Protein AF-A0A0F2N786-F1 (afdb_monomer_lite)

Sequence (123 aa):
MPITPGLSLKTWDSTEPLLRTQLNDNMDKIDAGIAGTNNKSTRETKNLLVGTDTRSVEVTRTSGQITSLTIKDPSDASTVASIAVTRTSGQISSIAKTVGARVITTTVVRTSGQVTGITKAVS

Secondary structure (DSSP, 8-state):
-PPPP--------TT-THHHHHHHHHHHHHHHHHTT---HHHHHHHHHHHT----EEEEEEETTEEEEEEEE-TTT--EEEEEEEEEETTEEEEEEEEETTEEEEEEEEEETTEEEEEEEEE-

Radius of gyration: 29.26 Å; chains: 1; bounding box: 54×65×77 Å

pLDDT: mean 83.58, std 15.23, range [45.38, 98.56]

Structure (mmCIF, N/CA/C/O backbone):
data_AF-A0A0F2N786-F1
#
_entry.id   AF-A0A0F2N786-F1
#
loop_
_atom_site.group_PDB
_atom_site.id
_atom_site.type_symbol
_atom_site.label_atom_id
_atom_site.label_alt_id
_atom_site.label_comp_id
_atom_site.label_asym_id
_atom_site.label_entity_id
_atom_site.label_seq_id
_atom_site.pdbx_PDB_ins_code
_atom_site.Cartn_x
_atom_site.Cartn_y
_atom_site.Cartn_z
_atom_site.occupancy
_atom_site.B_iso_or_equiv
_atom_site.auth_seq_id
_atom_site.auth_comp_id
_atom_site.auth_asym_id
_atom_site.auth_atom_id
_atom_site.pdbx_PDB_model_num
ATOM 1 N N . MET A 1 1 ? 39.211 -48.236 -50.603 1.00 45.38 1 MET A N 1
ATOM 2 C CA . MET A 1 1 ? 38.543 -46.935 -50.827 1.00 45.38 1 MET A CA 1
ATOM 3 C C . MET A 1 1 ? 39.039 -45.963 -49.771 1.00 45.38 1 MET A C 1
ATOM 5 O O . MET A 1 1 ? 38.887 -46.297 -48.602 1.00 45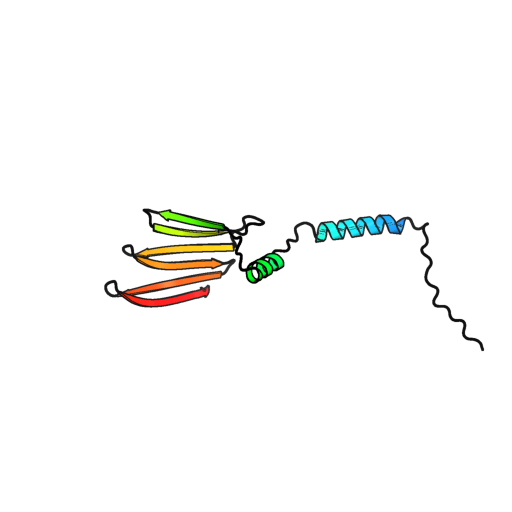.38 1 MET A O 1
ATOM 9 N N . PRO A 1 2 ? 39.651 -44.822 -50.122 1.00 46.47 2 PRO A N 1
ATOM 10 C CA . PRO A 1 2 ? 39.903 -43.773 -49.146 1.00 46.47 2 PRO A CA 1
ATOM 11 C C . PRO A 1 2 ? 38.629 -42.931 -48.970 1.00 46.47 2 PRO A C 1
ATOM 13 O O . PRO A 1 2 ? 38.001 -42.540 -49.951 1.00 46.47 2 PRO A O 1
ATOM 16 N N . ILE A 1 3 ? 38.236 -42.683 -47.722 1.00 52.09 3 ILE A N 1
ATOM 17 C CA . ILE A 1 3 ? 37.203 -41.702 -47.375 1.00 52.09 3 ILE A CA 1
ATOM 18 C C . ILE A 1 3 ? 37.807 -40.301 -47.497 1.00 52.09 3 ILE A C 1
ATOM 20 O O . ILE A 1 3 ? 38.832 -40.008 -46.887 1.00 52.09 3 ILE A O 1
ATOM 24 N N . THR A 1 4 ? 37.202 -39.436 -48.305 1.00 51.59 4 THR A N 1
ATOM 25 C CA . THR A 1 4 ? 37.571 -38.019 -48.366 1.00 51.59 4 THR A CA 1
ATOM 26 C C . THR A 1 4 ? 36.941 -37.305 -47.165 1.00 51.59 4 THR A C 1
ATOM 28 O O . THR A 1 4 ? 35.713 -37.295 -47.063 1.00 51.59 4 THR A O 1
ATOM 31 N N . PRO A 1 5 ? 37.715 -36.711 -46.237 1.00 57.59 5 PRO A N 1
ATOM 32 C CA . PRO A 1 5 ? 37.146 -35.882 -45.186 1.00 57.59 5 PRO A CA 1
ATOM 33 C C . PRO A 1 5 ? 36.813 -34.514 -45.787 1.00 57.59 5 PRO A C 1
ATOM 35 O O . PRO A 1 5 ? 37.686 -33.832 -46.317 1.00 57.59 5 PRO A O 1
ATOM 38 N N . GLY A 1 6 ? 35.544 -34.119 -45.736 1.00 45.81 6 GLY A N 1
ATOM 39 C CA . GLY A 1 6 ? 35.080 -32.888 -46.369 1.00 45.81 6 GLY A CA 1
ATOM 40 C C . GLY A 1 6 ? 33.989 -32.188 -45.576 1.00 45.81 6 GLY A C 1
ATOM 41 O O . GLY A 1 6 ? 32.923 -31.920 -46.114 1.00 45.81 6 GLY A O 1
ATOM 42 N N . LEU A 1 7 ? 34.237 -31.870 -44.303 1.00 53.44 7 LEU A N 1
ATOM 43 C CA . LEU A 1 7 ? 33.556 -30.724 -43.699 1.00 53.44 7 LEU A CA 1
ATOM 44 C C . LEU A 1 7 ? 34.188 -29.471 -44.310 1.00 53.44 7 LEU A C 1
ATOM 46 O O . LEU A 1 7 ? 35.190 -28.956 -43.817 1.00 53.44 7 LEU A O 1
ATOM 50 N N . SER A 1 8 ? 33.636 -29.016 -45.432 1.00 62.12 8 SER A N 1
ATOM 51 C CA . SER A 1 8 ? 33.979 -27.709 -45.979 1.00 62.12 8 SER A CA 1
ATOM 52 C C . SER A 1 8 ? 33.425 -26.644 -45.037 1.00 62.12 8 SER A C 1
ATOM 54 O O . SER A 1 8 ? 32.220 -26.396 -45.001 1.00 62.12 8 SER A O 1
ATOM 56 N N . LEU A 1 9 ? 34.302 -26.010 -44.258 1.00 57.34 9 LEU A N 1
ATOM 57 C CA . LEU A 1 9 ? 33.981 -24.740 -43.617 1.00 57.34 9 LEU A CA 1
ATOM 58 C C . LEU A 1 9 ? 33.691 -23.739 -44.738 1.00 57.34 9 LEU A C 1
ATOM 60 O O . LEU A 1 9 ? 34.569 -23.451 -45.550 1.00 57.34 9 LEU A O 1
ATOM 64 N N . LYS A 1 10 ? 32.447 -23.252 -44.807 1.00 62.00 10 LYS A N 1
ATOM 65 C CA . LYS A 1 10 ? 32.057 -22.192 -45.739 1.00 62.00 10 LYS A CA 1
ATOM 66 C C . LYS A 1 10 ? 32.956 -20.988 -45.452 1.00 62.00 10 LYS A C 1
ATOM 68 O O . LYS A 1 10 ? 32.844 -20.371 -44.395 1.00 62.00 10 LYS A O 1
ATOM 73 N N . THR A 1 11 ? 33.887 -20.697 -46.355 1.00 62.16 11 THR A N 1
ATOM 74 C CA . THR A 1 11 ? 34.729 -19.506 -46.257 1.00 62.16 11 THR A CA 1
ATOM 75 C C . THR A 1 11 ? 33.830 -18.287 -46.386 1.00 62.16 11 THR A C 1
ATOM 77 O O . THR A 1 11 ? 32.981 -18.244 -47.276 1.00 62.16 11 THR A O 1
ATOM 80 N N . TRP A 1 12 ? 33.983 -17.330 -45.472 1.00 57.03 12 TRP A N 1
ATOM 81 C CA . TRP A 1 12 ? 33.246 -16.072 -45.500 1.00 57.03 12 TRP A CA 1
ATOM 82 C C . TRP A 1 12 ? 33.455 -15.388 -46.856 1.00 57.03 12 TRP A C 1
ATOM 84 O O . TRP A 1 12 ? 34.579 -15.011 -47.189 1.00 57.03 12 TRP A O 1
ATOM 94 N N . ASP A 1 13 ? 32.380 -15.241 -47.627 1.00 64.88 13 ASP A N 1
ATOM 95 C CA . ASP A 1 13 ? 32.383 -14.481 -48.870 1.00 64.88 13 ASP A CA 1
ATOM 96 C C . ASP A 1 13 ? 32.119 -13.007 -48.541 1.00 64.88 13 ASP A C 1
ATOM 98 O O . ASP A 1 13 ? 31.028 -12.623 -48.115 1.00 64.88 13 ASP A O 1
ATOM 102 N N . SER A 1 14 ? 33.146 -12.171 -48.688 1.00 54.47 14 SER A N 1
ATOM 103 C CA . SER A 1 14 ? 33.065 -10.728 -48.447 1.00 54.47 14 SER A CA 1
ATOM 104 C C . SER A 1 14 ? 32.306 -9.968 -49.540 1.00 54.47 14 SER A C 1
ATOM 106 O O . SER A 1 14 ? 32.122 -8.757 -49.402 1.00 54.47 14 SER A O 1
ATOM 108 N N . THR A 1 15 ? 31.858 -10.649 -50.603 1.00 55.53 15 THR A N 1
ATOM 109 C CA . THR A 1 15 ? 31.125 -10.054 -51.727 1.00 55.53 15 THR A CA 1
ATOM 110 C C . THR A 1 15 ? 29.605 -10.139 -51.607 1.00 55.53 15 THR A C 1
ATOM 112 O O . THR A 1 15 ? 28.921 -9.603 -52.473 1.00 55.53 15 THR A O 1
ATOM 115 N N . GLU A 1 16 ? 29.048 -10.706 -50.528 1.00 56.94 16 GLU A N 1
ATOM 116 C CA . GLU A 1 16 ? 27.602 -10.657 -50.284 1.00 56.94 16 GLU A CA 1
ATOM 117 C C . GLU A 1 16 ? 27.188 -9.362 -49.549 1.00 56.94 16 GLU A C 1
ATOM 119 O O . GLU A 1 16 ? 27.334 -9.263 -48.324 1.00 56.94 16 GLU A O 1
ATOM 124 N N . PRO A 1 17 ? 26.598 -8.361 -50.240 1.00 55.41 17 PRO A N 1
ATOM 125 C CA . PRO A 1 17 ? 26.097 -7.133 -49.611 1.00 55.41 17 PRO A CA 1
ATOM 126 C C . PRO A 1 17 ? 24.951 -7.376 -48.611 1.00 55.41 17 PRO A C 1
ATOM 128 O O . PRO A 1 17 ? 24.567 -6.464 -47.881 1.00 55.41 17 PRO A O 1
ATOM 131 N N . LEU A 1 18 ? 24.428 -8.603 -48.533 1.00 55.28 18 LEU A N 1
ATOM 132 C CA . LEU A 1 18 ? 23.351 -9.001 -47.628 1.00 55.28 18 LEU A CA 1
ATOM 133 C C . LEU A 1 18 ? 23.795 -9.093 -46.161 1.00 55.28 18 LEU A C 1
ATOM 135 O O . LEU A 1 18 ? 22.969 -8.934 -45.269 1.00 55.28 18 LEU A O 1
ATOM 139 N N . LEU A 1 19 ? 25.088 -9.286 -45.882 1.00 65.25 19 LEU A N 1
ATOM 140 C CA . LEU A 1 19 ? 25.569 -9.499 -44.512 1.00 65.25 19 LEU A CA 1
ATOM 141 C C . LEU A 1 19 ? 25.576 -8.218 -43.670 1.00 65.25 19 LEU A C 1
ATOM 143 O O . LEU A 1 19 ? 25.267 -8.267 -42.483 1.00 65.25 19 LEU A O 1
ATOM 147 N N . ARG A 1 20 ? 25.902 -7.064 -44.266 1.00 65.56 20 ARG A N 1
ATOM 148 C CA . ARG A 1 20 ? 25.970 -5.783 -43.535 1.00 65.56 20 ARG A CA 1
ATOM 149 C C . ARG A 1 20 ? 24.583 -5.214 -43.260 1.00 65.56 20 ARG A C 1
ATOM 151 O O . ARG A 1 20 ? 24.323 -4.788 -42.143 1.00 65.56 20 ARG A O 1
ATOM 158 N N . THR A 1 21 ? 23.693 -5.250 -44.251 1.00 74.00 21 THR A N 1
ATOM 159 C CA . THR A 1 21 ? 22.308 -4.786 -44.092 1.00 74.00 21 THR A CA 1
ATOM 160 C C . THR A 1 21 ? 21.548 -5.664 -43.104 1.00 74.00 21 THR A C 1
ATOM 162 O O . THR A 1 21 ? 20.958 -5.144 -42.169 1.00 74.00 21 THR A O 1
ATOM 165 N N . GLN A 1 22 ? 21.660 -6.991 -43.218 1.00 79.19 22 GLN A N 1
ATOM 166 C CA . GLN A 1 22 ? 21.023 -7.908 -42.270 1.00 79.19 22 GLN A CA 1
ATOM 167 C C . GLN A 1 22 ? 21.566 -7.748 -40.844 1.00 79.19 22 GLN A C 1
ATOM 169 O O . GLN A 1 22 ? 20.818 -7.909 -39.879 1.00 79.19 22 GLN A O 1
ATOM 174 N N . LEU A 1 23 ? 22.862 -7.453 -40.697 1.00 80.81 23 LEU A N 1
ATOM 175 C CA . LEU A 1 23 ? 23.463 -7.170 -39.398 1.00 80.81 23 LEU A CA 1
ATOM 176 C C . LEU A 1 23 ? 22.913 -5.871 -38.806 1.00 80.81 23 LEU A C 1
ATOM 178 O O . LEU A 1 23 ? 22.537 -5.878 -37.639 1.00 80.81 23 LEU A O 1
ATOM 182 N N . ASN A 1 24 ? 22.807 -4.808 -39.606 1.00 80.69 24 ASN A N 1
ATOM 183 C CA . ASN A 1 24 ? 22.199 -3.548 -39.178 1.00 80.69 24 ASN A CA 1
ATOM 184 C C . ASN A 1 24 ? 20.733 -3.750 -38.771 1.00 80.69 24 ASN A C 1
ATOM 186 O O . ASN A 1 24 ? 20.364 -3.375 -37.668 1.00 80.69 24 ASN A O 1
ATOM 190 N N . ASP A 1 25 ? 19.936 -4.453 -39.579 1.00 82.69 25 ASP A N 1
ATOM 191 C CA . ASP A 1 25 ? 18.534 -4.747 -39.256 1.00 82.69 25 ASP A CA 1
ATOM 192 C C . ASP A 1 25 ? 18.395 -5.569 -37.965 1.00 82.69 25 ASP A C 1
ATOM 194 O O . ASP A 1 25 ? 17.439 -5.416 -37.203 1.00 82.69 25 ASP A O 1
ATOM 198 N N . ASN A 1 26 ? 19.329 -6.490 -37.718 1.00 84.12 26 ASN A N 1
ATOM 199 C CA . ASN A 1 26 ? 19.349 -7.280 -36.492 1.00 84.12 26 ASN A CA 1
ATOM 200 C C . ASN A 1 26 ? 19.782 -6.438 -35.287 1.00 84.12 26 ASN A C 1
ATOM 202 O O . ASN A 1 26 ? 19.208 -6.607 -34.214 1.00 84.12 26 ASN A O 1
ATOM 206 N N . MET A 1 27 ? 20.752 -5.537 -35.458 1.00 84.56 27 MET A N 1
ATOM 207 C CA . MET A 1 27 ? 21.153 -4.580 -34.427 1.00 84.56 27 MET A CA 1
ATOM 208 C C . MET A 1 27 ? 20.001 -3.636 -34.079 1.00 84.56 27 MET A C 1
ATOM 210 O O . MET A 1 27 ? 19.687 -3.506 -32.903 1.00 84.56 27 MET A O 1
ATOM 214 N N . ASP A 1 28 ? 19.284 -3.110 -35.071 1.00 84.00 28 ASP A N 1
ATOM 215 C CA . ASP A 1 28 ? 18.112 -2.257 -34.861 1.00 84.00 28 ASP A CA 1
ATOM 216 C C . ASP A 1 28 ? 16.992 -3.001 -34.119 1.00 84.00 28 ASP A C 1
ATOM 218 O O . ASP A 1 28 ? 16.342 -2.445 -33.236 1.00 84.00 28 ASP A O 1
ATOM 222 N N . LYS A 1 29 ? 16.775 -4.289 -34.422 1.00 80.31 29 LYS A N 1
ATOM 223 C CA . LYS A 1 29 ? 15.812 -5.136 -33.692 1.00 80.31 29 LYS A CA 1
ATOM 224 C C . LYS A 1 29 ? 16.241 -5.415 -32.255 1.00 80.31 29 LYS A C 1
ATOM 226 O O . LYS A 1 29 ? 15.385 -5.471 -31.375 1.00 80.31 29 LYS A O 1
ATOM 231 N N . ILE A 1 30 ? 17.535 -5.623 -32.017 1.00 81.69 30 ILE A N 1
ATOM 232 C CA . ILE A 1 30 ? 18.091 -5.823 -30.673 1.00 81.69 30 ILE A CA 1
ATOM 233 C C . ILE A 1 30 ? 17.957 -4.531 -29.869 1.00 81.69 30 ILE A C 1
ATOM 235 O O . ILE A 1 30 ? 17.429 -4.564 -28.761 1.00 81.69 30 ILE A O 1
ATOM 239 N N . ASP A 1 31 ? 18.346 -3.397 -30.445 1.00 80.00 31 ASP A N 1
ATOM 240 C CA . ASP A 1 31 ? 18.238 -2.088 -29.813 1.00 80.00 31 ASP A CA 1
ATOM 241 C C . ASP A 1 31 ? 16.777 -1.732 -29.542 1.00 80.00 31 ASP A C 1
ATOM 243 O O . ASP A 1 31 ? 16.459 -1.307 -28.439 1.00 80.00 31 ASP A O 1
ATOM 247 N N . ALA A 1 32 ? 15.858 -1.997 -30.474 1.00 71.62 32 ALA A N 1
ATOM 248 C CA . ALA A 1 32 ? 14.423 -1.814 -30.256 1.00 71.62 32 ALA A CA 1
ATOM 249 C C . ALA A 1 32 ? 13.851 -2.769 -29.193 1.00 71.62 32 ALA A C 1
ATOM 251 O O . ALA A 1 32 ? 12.956 -2.385 -28.443 1.00 71.62 32 ALA A O 1
ATOM 252 N N . GLY A 1 33 ? 14.359 -4.004 -29.114 1.00 70.69 33 GLY A N 1
ATOM 253 C CA . GLY A 1 33 ? 13.947 -4.994 -28.117 1.00 70.69 33 GLY A CA 1
ATOM 254 C C . GLY A 1 33 ? 14.484 -4.712 -26.712 1.00 70.69 33 GLY A C 1
ATOM 255 O O . GLY A 1 33 ? 13.851 -5.097 -25.729 1.00 70.69 33 GLY A O 1
ATOM 256 N N . ILE A 1 34 ? 15.632 -4.035 -26.610 1.00 70.12 34 ILE A N 1
ATOM 257 C CA . ILE A 1 34 ? 16.262 -3.653 -25.340 1.00 70.12 34 ILE A CA 1
ATOM 258 C C . ILE A 1 34 ? 15.858 -2.228 -24.925 1.00 70.12 34 ILE A C 1
ATOM 260 O O . ILE A 1 34 ? 15.804 -1.924 -23.729 1.00 70.12 34 ILE A O 1
ATOM 264 N N . ALA A 1 35 ? 15.508 -1.355 -25.870 1.00 63.41 35 ALA A N 1
ATOM 265 C CA . ALA A 1 35 ? 15.042 -0.002 -25.601 1.00 63.41 35 ALA A CA 1
ATOM 266 C C . ALA A 1 35 ? 13.808 -0.031 -24.689 1.00 63.41 35 ALA A C 1
ATOM 268 O O . ALA A 1 35 ? 12.760 -0.580 -25.015 1.00 63.41 35 ALA A O 1
ATOM 269 N N . GLY A 1 36 ? 13.945 0.557 -23.502 1.00 57.78 36 GLY A N 1
ATOM 270 C CA . GLY A 1 36 ? 12.879 0.588 -22.501 1.00 57.78 36 GLY A CA 1
ATOM 271 C C . GLY A 1 36 ? 12.758 -0.673 -21.639 1.00 57.78 36 GLY A C 1
ATOM 272 O O . GLY A 1 36 ? 12.031 -0.634 -20.646 1.00 57.78 36 GLY A O 1
ATOM 273 N N . THR A 1 37 ? 13.500 -1.756 -21.917 1.00 66.19 37 THR A N 1
ATOM 274 C CA . THR A 1 37 ? 13.656 -2.829 -20.923 1.00 66.19 37 THR A CA 1
ATOM 275 C C . THR A 1 37 ? 14.549 -2.338 -19.791 1.00 66.19 37 THR A C 1
ATOM 277 O O . THR A 1 37 ? 15.697 -1.943 -19.985 1.00 66.19 37 THR A O 1
ATOM 280 N N . ASN A 1 38 ? 14.000 -2.307 -18.578 1.00 69.38 38 ASN A N 1
ATOM 281 C CA . ASN A 1 38 ? 14.731 -1.885 -17.395 1.00 69.38 38 ASN A CA 1
ATOM 282 C C . ASN A 1 38 ? 15.097 -3.102 -16.528 1.00 69.38 38 ASN A C 1
ATOM 284 O O . ASN A 1 38 ? 14.337 -4.054 -16.374 1.00 69.38 38 ASN A O 1
ATOM 288 N N . ASN A 1 39 ? 16.278 -3.068 -15.907 1.00 73.38 39 ASN A N 1
ATOM 289 C CA . ASN A 1 39 ? 16.749 -4.124 -14.999 1.00 73.38 39 ASN A CA 1
ATOM 290 C C . ASN A 1 39 ? 16.087 -4.030 -13.608 1.00 73.38 39 ASN A C 1
ATOM 292 O O . ASN A 1 39 ? 16.767 -4.120 -12.583 1.00 73.38 39 ASN A O 1
ATOM 296 N N . LYS A 1 40 ? 14.771 -3.779 -13.544 1.00 75.19 40 LYS A N 1
ATOM 297 C CA . LYS A 1 40 ? 14.058 -3.492 -12.289 1.00 75.19 40 LYS A CA 1
ATOM 298 C C . LYS A 1 40 ? 14.195 -4.632 -11.285 1.00 75.19 40 LYS A C 1
ATOM 300 O O . LYS A 1 40 ? 14.670 -4.398 -10.178 1.00 75.19 40 LYS A O 1
ATOM 305 N N . SER A 1 41 ? 13.890 -5.864 -11.691 1.00 73.56 41 SER A N 1
ATOM 306 C CA . SER A 1 41 ? 13.982 -7.040 -10.814 1.00 73.56 41 SER A CA 1
ATOM 307 C C . SER A 1 41 ? 15.408 -7.289 -10.308 1.00 73.56 41 SER A C 1
ATOM 309 O O . SER A 1 41 ? 15.607 -7.637 -9.143 1.00 73.56 41 SER A O 1
ATOM 311 N N . THR A 1 42 ? 16.424 -7.043 -11.142 1.00 79.12 42 THR A N 1
ATOM 312 C CA . THR A 1 42 ? 17.835 -7.139 -10.740 1.00 79.12 42 THR A CA 1
ATOM 313 C C . THR A 1 42 ? 18.198 -6.078 -9.706 1.00 79.12 42 THR A C 1
ATOM 315 O O . THR A 1 42 ? 18.870 -6.391 -8.726 1.00 79.12 42 THR A O 1
ATOM 318 N N . ARG A 1 43 ? 17.740 -4.829 -9.876 1.00 75.75 43 ARG A N 1
ATOM 319 C CA . ARG A 1 43 ? 17.959 -3.768 -8.880 1.00 75.75 43 ARG A CA 1
ATOM 320 C C . ARG A 1 43 ? 17.234 -4.051 -7.573 1.00 75.75 43 ARG A C 1
ATOM 322 O O . ARG A 1 43 ? 17.830 -3.861 -6.525 1.00 75.75 43 ARG A O 1
ATOM 329 N N . GLU A 1 44 ? 15.988 -4.513 -7.619 1.00 73.94 44 GLU A N 1
ATOM 330 C CA . GLU A 1 44 ? 15.228 -4.873 -6.415 1.00 73.94 44 GLU A CA 1
ATOM 331 C C . GLU A 1 44 ? 15.924 -5.991 -5.633 1.00 73.94 44 GLU A C 1
ATOM 333 O O . GLU A 1 44 ? 16.111 -5.876 -4.422 1.00 73.94 44 GLU A O 1
ATOM 338 N N . THR A 1 45 ? 16.395 -7.024 -6.336 1.00 77.31 45 THR A N 1
ATOM 339 C CA . THR A 1 45 ? 17.172 -8.119 -5.736 1.00 77.31 45 THR A CA 1
ATOM 340 C C . THR A 1 45 ? 18.489 -7.608 -5.156 1.00 77.31 45 THR A C 1
ATOM 342 O O . THR A 1 45 ? 18.847 -7.951 -4.032 1.00 77.31 45 THR A O 1
ATOM 345 N N . LYS A 1 46 ? 19.201 -6.740 -5.887 1.00 75.31 46 LYS A N 1
ATOM 346 C CA . LYS A 1 46 ? 20.440 -6.122 -5.409 1.00 75.31 46 LYS A CA 1
ATOM 347 C C . LYS A 1 46 ? 20.185 -5.281 -4.159 1.00 75.31 46 LYS A C 1
ATOM 349 O O . LYS A 1 46 ? 20.882 -5.481 -3.179 1.00 75.31 46 LYS A O 1
ATOM 354 N N . ASN A 1 47 ? 19.179 -4.412 -4.150 1.00 73.75 47 ASN A N 1
ATOM 355 C CA . ASN A 1 47 ? 18.819 -3.584 -2.995 1.00 73.75 47 ASN A CA 1
ATOM 356 C C . ASN A 1 47 ? 18.526 -4.431 -1.748 1.00 73.75 47 ASN A C 1
ATOM 358 O O . ASN A 1 47 ? 18.976 -4.085 -0.657 1.00 73.75 47 ASN A O 1
ATOM 362 N N . LEU A 1 48 ? 17.847 -5.573 -1.913 1.00 76.69 48 LEU A N 1
ATOM 363 C CA . LEU A 1 48 ? 17.630 -6.529 -0.826 1.00 76.69 48 LEU A CA 1
ATOM 364 C C . LEU A 1 48 ? 18.949 -7.145 -0.322 1.00 76.69 48 LEU A C 1
ATOM 366 O O . LEU A 1 48 ? 19.136 -7.273 0.884 1.00 76.69 48 LEU A O 1
ATOM 370 N N . LEU A 1 49 ? 19.869 -7.487 -1.230 1.00 82.12 49 LEU A N 1
ATOM 371 C CA . LEU A 1 49 ? 21.174 -8.079 -0.907 1.00 82.12 49 LEU A CA 1
ATOM 372 C C . LEU A 1 49 ? 22.159 -7.087 -0.269 1.00 82.12 49 LEU A C 1
ATOM 374 O O . LEU A 1 49 ? 22.902 -7.470 0.628 1.00 82.12 49 LEU A O 1
ATOM 378 N N . VAL A 1 50 ? 22.186 -5.827 -0.718 1.00 83.38 50 VAL A N 1
ATOM 379 C CA . VAL A 1 50 ? 23.087 -4.792 -0.167 1.00 83.38 50 VAL A CA 1
ATOM 380 C C . VAL A 1 50 ? 22.504 -4.146 1.099 1.00 83.38 50 VAL A C 1
ATOM 382 O O . VAL A 1 50 ? 23.157 -3.311 1.715 1.00 83.38 50 VAL A O 1
ATOM 385 N N . GLY A 1 51 ? 21.273 -4.504 1.486 1.00 75.12 51 GLY A N 1
ATOM 386 C CA . GLY A 1 51 ? 20.587 -3.944 2.653 1.00 75.12 51 GLY A CA 1
ATOM 387 C C . GLY A 1 51 ? 20.193 -2.471 2.506 1.00 75.12 51 GLY A C 1
ATOM 388 O O . GLY A 1 51 ? 19.812 -1.840 3.490 1.00 75.12 51 GLY A O 1
ATOM 389 N N . THR A 1 52 ? 20.268 -1.920 1.292 1.00 78.50 52 THR A N 1
ATOM 390 C CA . THR A 1 52 ? 19.971 -0.514 1.011 1.00 78.50 52 THR A CA 1
ATOM 391 C C . THR A 1 52 ? 18.696 -0.419 0.191 1.00 78.50 52 THR A C 1
ATOM 393 O O . THR A 1 52 ? 18.668 -0.778 -0.987 1.00 78.50 52 THR A O 1
ATOM 396 N N . ASP A 1 53 ? 17.641 0.113 0.802 1.00 81.75 53 ASP A N 1
ATOM 397 C CA . ASP A 1 53 ? 16.422 0.492 0.097 1.00 81.75 53 ASP A CA 1
ATOM 398 C C . ASP A 1 53 ? 16.540 1.935 -0.401 1.00 81.75 53 ASP A C 1
ATOM 400 O O . ASP A 1 53 ? 16.558 2.879 0.385 1.00 81.75 53 ASP A O 1
ATOM 404 N N . THR A 1 54 ? 16.649 2.106 -1.717 1.00 84.94 54 THR A N 1
ATOM 405 C CA . THR A 1 54 ? 16.786 3.423 -2.356 1.00 84.94 54 THR A CA 1
ATOM 406 C C . THR A 1 54 ? 15.447 4.070 -2.712 1.00 84.94 54 THR A C 1
ATOM 408 O O . THR A 1 54 ? 15.427 5.134 -3.332 1.00 84.94 54 THR A O 1
ATOM 411 N N . ARG A 1 55 ? 14.318 3.445 -2.353 1.00 88.56 55 ARG A N 1
ATOM 412 C CA . ARG A 1 55 ? 12.983 4.002 -2.599 1.00 88.56 55 ARG A CA 1
ATOM 413 C C . ARG A 1 55 ? 12.735 5.229 -1.736 1.00 88.56 55 ARG A C 1
ATOM 415 O O . ARG A 1 55 ? 13.092 5.264 -0.560 1.00 88.56 55 ARG A O 1
ATOM 422 N N . SER A 1 56 ? 12.073 6.225 -2.313 1.00 92.62 56 SER A N 1
ATOM 423 C CA . SER A 1 56 ? 11.632 7.398 -1.563 1.00 92.62 56 SER A CA 1
ATOM 424 C C . SER A 1 56 ? 10.257 7.158 -0.943 1.00 92.62 56 SER A C 1
ATOM 426 O O . SER A 1 56 ? 9.439 6.396 -1.467 1.00 92.62 56 SER A O 1
ATOM 428 N N . VAL A 1 57 ? 10.010 7.813 0.194 1.00 95.88 57 VAL A N 1
ATOM 429 C CA . VAL A 1 57 ? 8.729 7.772 0.903 1.00 95.88 57 VAL A CA 1
ATOM 430 C C . VAL A 1 57 ? 8.202 9.191 1.050 1.00 95.88 57 VAL A C 1
ATOM 432 O O . VAL A 1 57 ? 8.769 10.009 1.772 1.00 95.88 57 VAL A O 1
ATOM 435 N N . GLU A 1 58 ? 7.092 9.475 0.385 1.00 96.62 58 GLU A N 1
ATOM 436 C CA . GLU A 1 58 ? 6.340 10.715 0.554 1.00 96.62 58 GLU A CA 1
ATOM 437 C C . GLU A 1 58 ? 5.307 10.512 1.661 1.00 96.62 58 GLU A C 1
ATOM 439 O O . GLU A 1 58 ? 4.555 9.540 1.630 1.00 96.62 58 GLU A O 1
ATOM 444 N N . VAL A 1 59 ? 5.272 11.405 2.654 1.00 97.88 59 VAL A N 1
ATOM 445 C CA . VAL A 1 59 ? 4.369 11.297 3.811 1.00 97.88 59 VAL A CA 1
ATOM 446 C C . VAL A 1 59 ? 3.431 12.494 3.846 1.00 97.88 59 VAL A C 1
ATOM 448 O O . VAL A 1 59 ? 3.872 13.626 4.040 1.00 97.88 59 VAL A O 1
ATOM 451 N N . THR A 1 60 ? 2.129 12.244 3.747 1.00 97.88 60 THR A N 1
ATOM 452 C CA . THR A 1 60 ? 1.102 13.278 3.898 1.00 97.88 60 THR A CA 1
ATOM 453 C C . THR A 1 60 ? 0.621 13.328 5.342 1.00 97.88 60 THR A C 1
ATOM 455 O O . THR A 1 60 ? 0.356 12.296 5.968 1.00 97.88 60 THR A O 1
ATOM 458 N N . ARG A 1 61 ? 0.508 14.544 5.886 1.00 97.31 61 ARG A N 1
ATOM 459 C CA . ARG A 1 61 ? -0.028 14.792 7.226 1.00 97.31 61 ARG A CA 1
ATOM 460 C C . ARG A 1 61 ? -1.206 15.754 7.172 1.00 97.31 61 ARG A C 1
ATOM 462 O O . ARG A 1 61 ? -1.164 16.748 6.457 1.00 97.31 61 ARG A O 1
ATOM 469 N N . THR A 1 62 ? -2.209 15.497 7.998 1.00 94.88 62 THR A N 1
ATOM 470 C CA . THR A 1 62 ? -3.342 16.393 8.240 1.00 94.88 62 THR A CA 1
ATOM 471 C C . THR A 1 62 ? -3.441 16.626 9.739 1.00 94.88 62 THR A C 1
ATOM 473 O O . THR A 1 62 ? -3.454 15.670 10.514 1.00 94.88 62 THR A O 1
ATOM 476 N N . SER A 1 63 ? -3.443 17.893 10.160 1.00 93.38 63 SER A N 1
ATOM 477 C CA . SER A 1 63 ? -3.474 18.276 11.581 1.00 93.38 63 SER A CA 1
ATOM 478 C C . SER A 1 63 ? -2.393 17.570 12.419 1.00 93.38 63 SER A C 1
ATOM 480 O O . SER A 1 63 ? -2.656 17.056 13.504 1.00 93.38 63 SER A O 1
ATOM 482 N N . GLY A 1 64 ? -1.176 17.469 11.870 1.00 93.44 64 GLY A N 1
ATOM 483 C CA . GLY A 1 64 ? -0.032 16.800 12.506 1.00 93.44 64 GLY A CA 1
ATOM 484 C C . GLY A 1 64 ? -0.035 15.266 12.435 1.00 93.44 64 GLY A C 1
ATOM 485 O O . GLY A 1 64 ? 0.959 14.642 12.799 1.00 93.44 64 GLY A O 1
ATOM 486 N N . GLN A 1 65 ? -1.096 14.637 11.925 1.00 94.88 65 GLN A N 1
ATOM 487 C CA . GLN A 1 65 ? -1.241 13.179 11.880 1.00 94.88 65 GLN A CA 1
ATOM 488 C C . GLN A 1 65 ? -1.010 12.636 10.471 1.00 94.88 65 GLN A C 1
ATOM 490 O O . GLN A 1 65 ? -1.493 13.210 9.503 1.00 94.88 65 GLN A O 1
ATOM 495 N N . ILE A 1 66 ? -0.305 11.508 10.341 1.00 95.94 66 ILE A N 1
ATOM 496 C CA . ILE A 1 66 ? -0.042 10.869 9.039 1.00 95.94 66 ILE A CA 1
ATOM 497 C C . ILE A 1 66 ? -1.340 10.316 8.451 1.00 95.94 66 ILE A C 1
ATOM 499 O O . ILE A 1 66 ? -1.944 9.445 9.072 1.00 95.94 66 ILE A O 1
ATOM 503 N N . THR A 1 67 ? -1.737 10.760 7.263 1.00 97.19 67 THR A N 1
ATOM 504 C CA . THR A 1 67 ? -2.947 10.292 6.563 1.00 97.19 67 THR A CA 1
ATOM 505 C C . THR A 1 67 ? -2.629 9.354 5.408 1.00 97.19 67 THR A C 1
ATOM 507 O O . THR A 1 67 ? -3.388 8.417 5.163 1.00 97.19 67 THR A O 1
ATOM 510 N N . SER A 1 68 ? -1.484 9.536 4.751 1.00 97.81 68 SER A N 1
ATOM 511 C CA . SER A 1 68 ? -1.014 8.615 3.721 1.00 97.81 68 SER A CA 1
ATOM 512 C C . SER A 1 68 ? 0.507 8.585 3.590 1.00 97.81 68 SER A C 1
ATOM 514 O O . SER A 1 68 ? 1.216 9.490 4.040 1.00 97.81 68 SER A O 1
ATOM 516 N N . LEU A 1 69 ? 1.000 7.503 2.990 1.00 98.06 69 LEU A N 1
ATOM 517 C CA . LEU A 1 69 ? 2.371 7.369 2.521 1.00 98.06 69 LEU A CA 1
ATOM 518 C C . LEU A 1 69 ? 2.368 6.859 1.079 1.00 98.06 69 LEU A C 1
ATOM 520 O O . LEU A 1 69 ? 1.591 5.965 0.747 1.00 98.06 69 LEU A O 1
ATOM 524 N N . THR A 1 70 ? 3.283 7.357 0.257 1.00 97.81 70 THR A N 1
ATOM 525 C CA . THR A 1 70 ? 3.521 6.860 -1.103 1.00 97.81 70 THR A CA 1
ATOM 526 C C . THR A 1 70 ? 4.982 6.457 -1.226 1.00 97.81 70 THR A C 1
ATOM 528 O O . THR A 1 70 ? 5.871 7.248 -0.923 1.00 97.81 70 THR A O 1
ATOM 531 N N . ILE A 1 71 ? 5.234 5.222 -1.651 1.00 95.69 71 ILE A N 1
ATOM 532 C CA . ILE A 1 71 ? 6.577 4.678 -1.867 1.00 95.69 71 ILE A CA 1
ATOM 533 C C . ILE A 1 71 ? 6.853 4.699 -3.367 1.00 95.69 71 ILE A C 1
ATOM 535 O O . ILE A 1 71 ? 6.102 4.077 -4.125 1.00 95.69 71 ILE A O 1
ATOM 539 N N . LYS A 1 72 ? 7.922 5.378 -3.795 1.00 93.44 72 LYS A N 1
ATOM 540 C CA . LYS A 1 72 ? 8.282 5.515 -5.214 1.00 93.44 72 LYS A CA 1
ATOM 541 C C . LYS A 1 72 ? 9.580 4.792 -5.564 1.00 93.44 72 LYS A C 1
ATOM 543 O O . LYS A 1 72 ? 10.521 4.768 -4.769 1.00 93.44 72 LYS A O 1
ATOM 548 N N . ASP A 1 73 ? 9.626 4.202 -6.757 1.00 87.94 73 ASP A N 1
ATOM 549 C CA . ASP A 1 73 ? 10.858 3.643 -7.319 1.00 87.94 73 ASP A CA 1
ATOM 550 C C . ASP A 1 73 ? 11.755 4.804 -7.782 1.00 87.94 73 ASP A C 1
ATOM 552 O O . ASP A 1 73 ? 11.291 5.695 -8.497 1.00 87.94 73 ASP A O 1
ATOM 556 N N . PRO A 1 74 ? 13.032 4.844 -7.375 1.00 84.25 74 PRO A N 1
ATOM 557 C CA . PRO A 1 74 ? 13.911 5.962 -7.701 1.00 84.25 74 PRO A CA 1
ATOM 558 C C . PRO A 1 74 ? 14.325 5.990 -9.177 1.00 84.25 74 PRO A C 1
ATOM 560 O O . PRO A 1 74 ? 14.842 7.004 -9.633 1.00 84.25 74 PRO A O 1
ATOM 563 N N . SER A 1 75 ? 14.147 4.893 -9.922 1.00 83.75 75 SER A N 1
ATOM 564 C CA . SER A 1 75 ? 14.568 4.821 -11.327 1.00 83.75 75 SER A CA 1
ATOM 565 C C . SER A 1 75 ? 13.596 5.481 -12.302 1.00 83.75 75 SER A C 1
ATOM 567 O O . SER A 1 75 ? 14.030 5.952 -13.348 1.00 83.75 75 SER A O 1
ATOM 569 N N . ASP A 1 76 ? 12.303 5.506 -11.974 1.00 85.12 76 ASP A N 1
ATOM 570 C CA . ASP A 1 76 ? 11.235 5.959 -12.874 1.00 85.12 76 ASP A CA 1
ATOM 571 C C . ASP A 1 76 ? 10.133 6.768 -12.161 1.00 85.12 76 ASP A C 1
ATOM 573 O O . ASP A 1 76 ? 9.134 7.133 -12.778 1.00 85.12 76 ASP A O 1
ATOM 577 N N . ALA A 1 77 ? 10.299 7.054 -10.862 1.00 85.38 77 ALA A N 1
ATOM 578 C CA . ALA A 1 77 ? 9.332 7.740 -10.001 1.00 85.38 77 ALA A CA 1
ATOM 579 C C . ALA A 1 77 ? 7.940 7.077 -9.927 1.00 85.38 77 ALA A C 1
ATOM 581 O O . ALA A 1 77 ? 6.987 7.684 -9.420 1.00 85.38 77 ALA A O 1
ATOM 582 N N . SER A 1 78 ? 7.808 5.829 -10.386 1.00 90.00 78 SER A N 1
ATOM 583 C CA . SER A 1 78 ? 6.557 5.081 -10.329 1.00 90.00 78 SER A CA 1
ATOM 584 C C . SER A 1 78 ? 6.173 4.761 -8.885 1.00 90.00 78 SER A C 1
ATOM 586 O O . SER A 1 78 ? 7.022 4.546 -8.017 1.00 90.00 78 SER A O 1
ATOM 588 N N . THR A 1 79 ? 4.868 4.728 -8.603 1.00 93.88 79 THR A N 1
ATOM 589 C CA . THR A 1 79 ? 4.371 4.335 -7.278 1.00 93.88 79 THR A CA 1
ATOM 590 C C . THR A 1 79 ? 4.452 2.821 -7.128 1.00 93.88 79 THR A C 1
ATOM 592 O O . THR A 1 79 ? 3.749 2.080 -7.808 1.00 93.88 79 THR A O 1
ATOM 595 N N . VAL A 1 80 ? 5.285 2.365 -6.195 1.00 93.19 80 VAL A N 1
ATOM 596 C CA . VAL A 1 80 ? 5.462 0.945 -5.856 1.00 93.19 80 VAL A CA 1
ATOM 597 C C . VAL A 1 80 ? 4.397 0.495 -4.863 1.00 93.19 80 VAL A C 1
ATOM 599 O O . VAL A 1 80 ? 3.910 -0.634 -4.918 1.00 93.19 80 VAL A O 1
ATOM 602 N N . ALA A 1 81 ? 4.045 1.379 -3.932 1.00 96.12 81 ALA A N 1
ATOM 603 C CA . ALA A 1 81 ? 2.996 1.134 -2.962 1.00 96.12 81 ALA A CA 1
ATOM 604 C C . ALA A 1 81 ? 2.421 2.446 -2.435 1.00 96.12 81 ALA A C 1
ATOM 606 O O . ALA A 1 81 ? 3.133 3.444 -2.317 1.00 96.12 81 ALA A O 1
ATOM 607 N N . SER A 1 82 ? 1.157 2.415 -2.037 1.00 97.88 82 SER A N 1
ATOM 608 C CA . SER A 1 82 ? 0.533 3.483 -1.263 1.00 97.88 82 SER A CA 1
ATOM 609 C C . SER A 1 82 ? -0.034 2.926 0.035 1.00 97.88 82 SER A C 1
ATOM 611 O O . SER A 1 82 ? -0.409 1.757 0.123 1.00 97.88 82 SER A O 1
ATOM 613 N N . ILE A 1 83 ? -0.042 3.749 1.075 1.00 98.56 83 ILE A N 1
ATOM 614 C CA . ILE A 1 83 ? -0.602 3.434 2.381 1.00 98.56 83 ILE A CA 1
ATOM 615 C C . ILE A 1 83 ? -1.572 4.551 2.742 1.00 98.56 83 ILE A C 1
ATOM 617 O O . ILE A 1 83 ? -1.186 5.715 2.735 1.00 98.56 83 ILE A O 1
ATOM 621 N N . ALA A 1 84 ? -2.804 4.207 3.094 1.00 98.31 84 ALA A N 1
ATOM 622 C CA . ALA A 1 84 ? -3.787 5.115 3.669 1.00 98.31 84 ALA A CA 1
ATOM 623 C C . ALA A 1 84 ? -4.025 4.749 5.137 1.00 98.31 84 ALA A C 1
ATOM 625 O O . ALA A 1 84 ? -4.132 3.570 5.480 1.00 98.31 84 ALA A O 1
ATOM 626 N N . VAL A 1 85 ? -4.101 5.757 6.007 1.00 98.38 85 VAL A N 1
ATOM 627 C CA . VAL A 1 85 ? -4.314 5.579 7.448 1.00 98.38 85 VAL A CA 1
ATOM 628 C C . VAL A 1 85 ? -5.624 6.239 7.850 1.00 98.38 85 VAL A C 1
ATOM 630 O O . VAL A 1 85 ? -5.757 7.462 7.813 1.00 98.38 85 VAL A O 1
ATOM 633 N N . THR A 1 86 ? -6.576 5.431 8.304 1.00 97.25 86 THR A N 1
ATOM 634 C CA . THR A 1 86 ? -7.855 5.906 8.832 1.00 97.25 86 THR A CA 1
ATOM 635 C C . THR A 1 86 ? -7.802 5.951 10.351 1.00 97.25 86 THR A C 1
ATOM 637 O O . THR A 1 86 ? -7.235 5.072 11.009 1.00 97.25 86 THR A O 1
ATOM 640 N N . ARG A 1 87 ? -8.395 7.000 10.923 1.00 95.00 87 ARG A N 1
ATOM 641 C CA . ARG A 1 87 ? -8.515 7.178 12.367 1.00 95.00 87 ARG A CA 1
ATOM 642 C C . ARG A 1 87 ? -9.958 7.382 12.781 1.00 95.00 87 ARG A C 1
ATOM 644 O O . ARG A 1 87 ? -10.731 8.021 12.077 1.00 95.00 87 ARG A O 1
ATOM 651 N N . THR A 1 88 ? -10.274 6.897 13.970 1.00 92.62 88 THR A N 1
ATOM 652 C CA . THR A 1 88 ? -11.545 7.112 14.655 1.00 92.62 88 THR A CA 1
ATOM 653 C C . THR A 1 88 ? -11.216 7.622 16.051 1.00 92.62 88 THR A C 1
ATOM 655 O O . THR A 1 88 ? -10.410 7.016 16.756 1.00 92.62 88 THR A O 1
ATOM 658 N N . SER A 1 89 ? -11.773 8.776 16.428 1.00 90.56 89 SER A N 1
ATOM 659 C CA . SER A 1 89 ? -11.506 9.427 17.723 1.00 90.56 89 SER A CA 1
ATOM 660 C C . SER A 1 89 ? -10.007 9.612 18.020 1.00 90.56 89 SER A C 1
ATOM 662 O O . SER A 1 89 ? -9.532 9.320 19.114 1.00 90.56 89 SER A O 1
ATOM 664 N N . GLY A 1 90 ? -9.236 10.037 17.012 1.00 90.88 90 GLY A N 1
ATOM 665 C CA . GLY A 1 90 ? -7.790 10.282 17.122 1.00 90.88 90 GLY A CA 1
ATOM 666 C C . GLY A 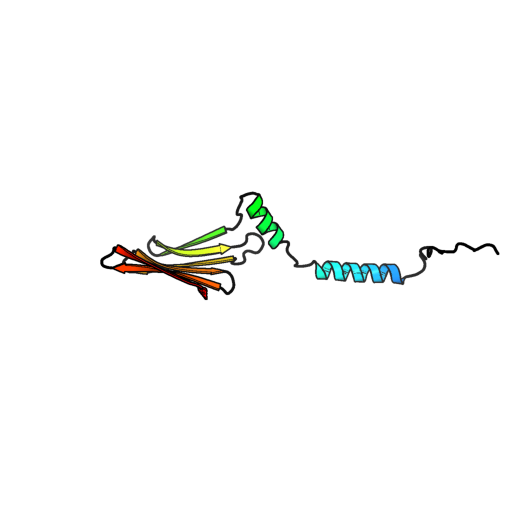1 90 ? -6.901 9.030 17.112 1.00 90.88 90 GLY A C 1
ATOM 667 O O . GLY A 1 90 ? -5.680 9.154 17.037 1.00 90.88 90 GLY A O 1
ATOM 668 N N . GLN A 1 91 ? -7.476 7.826 17.121 1.00 93.44 91 GLN A N 1
ATOM 669 C CA . GLN A 1 91 ? -6.733 6.563 17.125 1.00 93.44 91 GLN A CA 1
ATOM 670 C C . GLN A 1 91 ? -6.821 5.855 15.774 1.00 93.44 91 GLN A C 1
ATOM 672 O O . GLN A 1 91 ? -7.853 5.909 15.115 1.00 93.44 91 GLN A O 1
ATOM 677 N N . ILE A 1 92 ? -5.759 5.157 15.362 1.00 95.19 92 ILE A N 1
ATOM 678 C CA . ILE A 1 92 ? -5.736 4.400 14.096 1.00 95.19 92 ILE A CA 1
ATOM 679 C C . ILE A 1 92 ? -6.781 3.287 14.139 1.00 95.19 92 ILE A C 1
ATOM 681 O O . ILE A 1 92 ? -6.668 2.380 14.965 1.00 95.19 92 ILE A O 1
ATOM 685 N N . SER A 1 93 ? -7.768 3.347 13.248 1.00 96.69 93 SER A N 1
ATOM 686 C CA . SER A 1 93 ? -8.821 2.340 13.091 1.00 96.69 93 SER A CA 1
ATOM 687 C C . SER A 1 93 ? -8.555 1.406 11.916 1.00 96.69 93 SER A C 1
ATOM 689 O O . SER A 1 93 ? -8.876 0.224 12.012 1.00 96.69 93 SER A O 1
ATOM 691 N N . SER A 1 94 ? -7.892 1.872 10.855 1.00 98.06 94 SER A N 1
ATOM 692 C CA . SER A 1 94 ? -7.407 0.992 9.792 1.00 98.06 94 SER A CA 1
ATOM 693 C C . SER A 1 94 ? -6.182 1.544 9.067 1.00 98.06 94 SER A C 1
ATOM 695 O O . SER A 1 94 ? -5.895 2.743 9.080 1.00 98.06 94 SER A O 1
ATOM 697 N N . ILE A 1 95 ? -5.439 0.631 8.447 1.00 98.31 95 ILE A N 1
ATOM 698 C CA . ILE A 1 95 ? -4.342 0.919 7.528 1.00 98.31 95 ILE A CA 1
ATOM 699 C C . ILE A 1 95 ? -4.582 0.090 6.270 1.00 98.31 95 ILE A C 1
ATOM 701 O O . ILE A 1 95 ? -4.603 -1.139 6.349 1.00 98.31 95 ILE A O 1
ATOM 705 N N . ALA A 1 96 ? -4.744 0.749 5.127 1.00 98.31 96 ALA A N 1
ATOM 706 C CA . ALA A 1 96 ? -4.867 0.104 3.824 1.00 98.31 96 ALA A CA 1
ATOM 707 C C . ALA A 1 96 ? -3.571 0.301 3.035 1.00 98.31 96 ALA A C 1
ATOM 709 O O . ALA A 1 96 ? -3.160 1.435 2.809 1.00 98.31 96 ALA A O 1
ATOM 710 N N . LYS A 1 97 ? -2.916 -0.791 2.640 1.00 98.38 97 LYS A N 1
ATOM 711 C CA . LYS A 1 97 ? -1.714 -0.787 1.801 1.00 98.3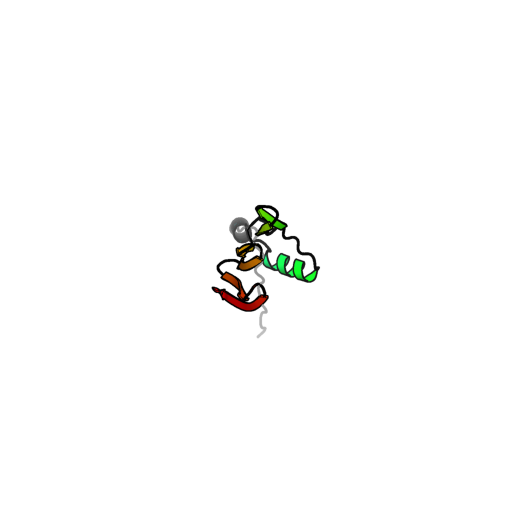8 97 LYS A CA 1
ATOM 712 C C . LYS A 1 97 ? -2.054 -1.332 0.421 1.00 98.38 97 LYS A C 1
ATOM 714 O O . LYS A 1 97 ? -2.429 -2.495 0.311 1.00 98.38 97 LYS A O 1
ATOM 719 N N . THR A 1 98 ? -1.836 -0.537 -0.613 1.00 98.12 98 THR A N 1
ATOM 720 C CA . THR A 1 98 ? -2.002 -0.945 -2.009 1.00 98.12 98 THR A CA 1
ATOM 721 C C . THR A 1 98 ? -0.638 -1.231 -2.626 1.00 98.12 98 THR A C 1
ATOM 723 O O . THR A 1 98 ? 0.277 -0.416 -2.505 1.00 98.12 98 THR A O 1
ATOM 726 N N . VAL A 1 99 ? -0.488 -2.387 -3.274 1.00 94.94 99 VAL A N 1
ATOM 727 C CA . VAL A 1 99 ? 0.708 -2.784 -4.035 1.00 94.94 99 VAL A CA 1
ATOM 728 C C . VAL 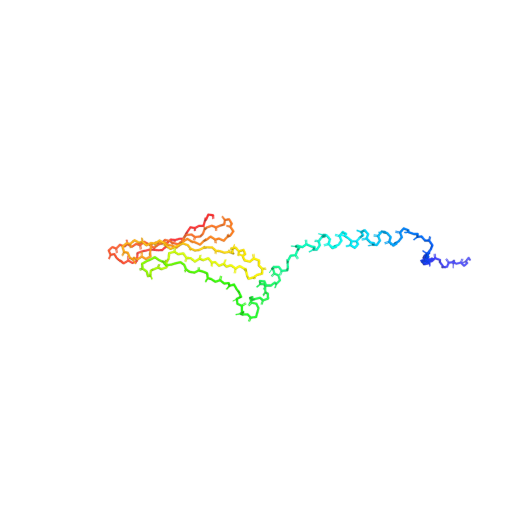A 1 99 ? 0.248 -3.378 -5.361 1.00 94.94 99 VAL A C 1
ATOM 730 O O . VAL A 1 99 ? -0.341 -4.462 -5.393 1.00 94.94 99 VAL A O 1
ATOM 733 N N . GLY A 1 100 ? 0.495 -2.664 -6.461 1.00 91.88 100 GLY A N 1
ATOM 734 C CA . GLY A 1 100 ? -0.102 -3.002 -7.753 1.00 91.88 100 GLY A CA 1
ATOM 735 C C . GLY A 1 100 ? -1.631 -3.038 -7.654 1.00 91.88 100 GLY A C 1
ATOM 736 O O . GLY A 1 100 ? -2.241 -2.092 -7.166 1.00 91.88 100 GLY A O 1
ATOM 737 N N . ALA A 1 101 ? -2.241 -4.149 -8.073 1.00 93.00 101 ALA A N 1
ATOM 738 C CA . ALA A 1 101 ? -3.691 -4.350 -8.009 1.00 93.00 101 ALA A CA 1
ATOM 739 C C . ALA A 1 101 ? -4.205 -4.866 -6.651 1.00 93.00 101 ALA A C 1
ATOM 741 O O . ALA A 1 101 ? -5.412 -4.970 -6.468 1.00 93.00 101 ALA A O 1
ATOM 742 N N . ARG A 1 102 ? -3.314 -5.217 -5.712 1.00 96.75 102 ARG A N 1
ATOM 743 C CA . ARG A 1 102 ? -3.701 -5.805 -4.423 1.00 96.75 102 ARG A CA 1
ATOM 744 C C . ARG A 1 102 ? -3.828 -4.741 -3.347 1.00 96.75 102 ARG A C 1
ATOM 746 O O . ARG A 1 102 ? -2.939 -3.898 -3.209 1.00 96.75 102 ARG A O 1
ATOM 753 N N . VAL A 1 103 ? -4.859 -4.851 -2.520 1.00 97.75 103 VAL A N 1
ATOM 754 C CA . VAL A 1 103 ? -5.070 -4.016 -1.334 1.00 97.75 103 VAL A CA 1
ATOM 755 C C . VAL A 1 103 ? -5.076 -4.898 -0.094 1.00 97.75 103 VAL A C 1
ATOM 757 O O . VAL A 1 103 ? -5.814 -5.873 -0.002 1.00 97.75 103 VAL A O 1
ATOM 760 N N . ILE A 1 104 ? -4.237 -4.551 0.876 1.00 98.31 104 ILE A N 1
ATOM 761 C CA . ILE A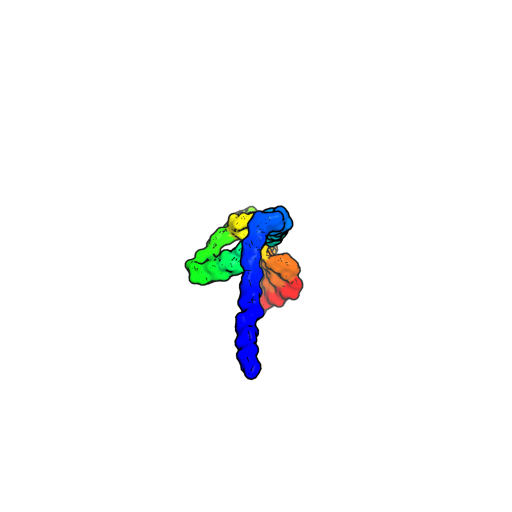 1 104 ? -4.141 -5.209 2.177 1.00 98.31 104 ILE A CA 1
ATOM 762 C C . ILE A 1 104 ? -4.652 -4.224 3.220 1.00 98.31 104 ILE A C 1
ATOM 764 O O . ILE A 1 104 ? -3.978 -3.238 3.522 1.00 98.31 104 ILE A O 1
ATOM 768 N N . THR A 1 105 ? -5.808 -4.502 3.808 1.00 98.44 105 THR A N 1
ATOM 769 C CA . THR A 1 105 ? -6.385 -3.660 4.860 1.00 98.44 105 THR A CA 1
ATOM 770 C C . THR A 1 105 ? -6.229 -4.345 6.205 1.00 98.44 105 THR A C 1
ATOM 772 O O . THR A 1 105 ? -6.712 -5.456 6.404 1.00 98.44 105 THR A O 1
ATOM 775 N N . THR A 1 106 ? -5.552 -3.680 7.139 1.00 98.50 106 THR A N 1
ATOM 776 C CA . THR A 1 106 ? -5.510 -4.062 8.553 1.00 98.50 106 THR A CA 1
ATOM 777 C C . THR A 1 106 ? -6.460 -3.166 9.333 1.00 98.50 106 THR A C 1
ATOM 779 O O . THR A 1 106 ? -6.294 -1.949 9.312 1.00 98.50 106 THR A O 1
ATOM 782 N N . THR A 1 107 ? -7.414 -3.753 10.048 1.00 98.38 107 THR A N 1
ATOM 783 C CA . THR A 1 107 ? -8.395 -3.025 10.863 1.00 98.38 107 THR A CA 1
ATOM 784 C C . THR A 1 107 ? -8.159 -3.318 12.335 1.00 98.38 107 THR A C 1
ATOM 786 O O . THR A 1 107 ? -7.918 -4.462 12.717 1.00 98.38 107 THR A O 1
ATOM 789 N N . VAL A 1 108 ? -8.227 -2.280 13.165 1.00 98.00 108 VAL A N 1
ATOM 790 C CA . VAL A 1 108 ? -8.089 -2.367 14.619 1.00 98.00 108 VAL A CA 1
ATOM 791 C C . VAL A 1 108 ? -9.462 -2.186 15.251 1.00 98.00 108 VAL A C 1
ATOM 793 O O . VAL A 1 108 ? -10.048 -1.105 15.189 1.00 98.00 108 VAL A O 1
ATOM 796 N N . VAL A 1 109 ? -9.958 -3.244 15.884 1.00 95.62 109 VAL A N 1
ATOM 797 C CA . VAL A 1 109 ? -11.222 -3.240 16.620 1.00 95.62 109 VAL A CA 1
ATOM 798 C C . VAL A 1 109 ? -10.945 -2.803 18.050 1.00 95.62 109 VAL A C 1
ATOM 800 O O . VAL A 1 109 ? -10.008 -3.295 18.685 1.00 95.62 109 VAL A O 1
ATOM 803 N N . ARG A 1 110 ? -11.744 -1.854 18.547 1.00 95.50 110 ARG A N 1
ATOM 804 C CA . ARG A 1 110 ? -11.652 -1.375 19.924 1.00 95.50 110 ARG A CA 1
ATOM 805 C C . ARG A 1 110 ? -12.986 -1.447 20.637 1.00 95.50 110 ARG A C 1
ATOM 807 O O . ARG A 1 110 ? -14.009 -1.077 20.069 1.00 95.50 110 ARG A O 1
ATOM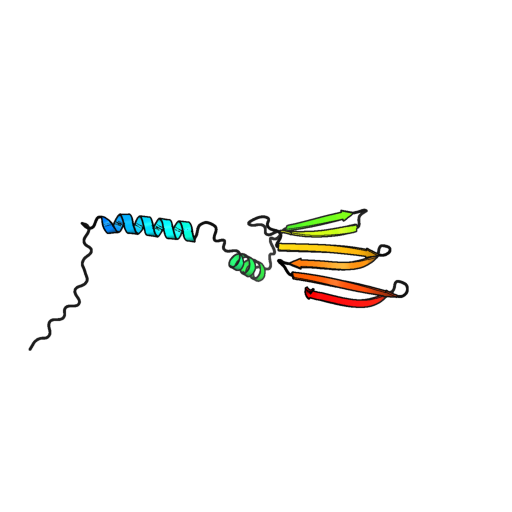 814 N N . THR A 1 111 ? -12.927 -1.805 21.910 1.00 93.50 111 THR A N 1
ATOM 815 C CA . THR A 1 111 ? -14.048 -1.732 22.847 1.00 93.50 111 THR A CA 1
ATOM 816 C C . THR A 1 111 ? -13.603 -0.877 24.024 1.00 93.50 111 THR A C 1
ATOM 818 O O . THR A 1 111 ? -12.552 -1.131 24.608 1.00 93.50 111 THR A O 1
ATOM 821 N N . SER A 1 112 ? -14.356 0.179 24.339 1.00 90.81 112 SER A N 1
ATOM 822 C CA . SER A 1 112 ? -14.024 1.120 25.425 1.00 90.81 112 SER A CA 1
ATOM 823 C C . SER A 1 112 ? -12.597 1.686 25.342 1.00 90.81 112 SER A C 1
ATOM 825 O O . SER A 1 112 ? -11.888 1.794 26.337 1.00 90.81 112 SER A O 1
ATOM 827 N N . GLY A 1 113 ? -12.148 2.010 24.125 1.00 89.19 113 GLY A N 1
ATOM 828 C CA . GLY A 1 113 ? -10.815 2.566 23.867 1.00 89.19 113 GLY A CA 1
ATOM 829 C C . GLY A 1 113 ? -9.672 1.546 23.849 1.00 89.19 113 GLY A C 1
ATOM 830 O O . GLY A 1 113 ? -8.584 1.897 23.401 1.00 89.19 113 GLY A O 1
ATOM 831 N N . GLN A 1 114 ? -9.914 0.295 24.246 1.00 93.75 114 GLN A N 1
ATOM 832 C CA . GLN A 1 114 ? -8.913 -0.771 24.246 1.00 93.75 114 GLN A CA 1
ATOM 833 C C . GLN A 1 114 ? -8.979 -1.603 22.976 1.00 93.75 114 GLN A C 1
ATOM 835 O O . GLN A 1 114 ? -10.067 -1.881 22.479 1.00 93.75 114 GLN A O 1
ATOM 840 N N . VAL A 1 115 ? -7.823 -2.023 22.459 1.00 96.19 115 VAL A N 1
ATOM 841 C CA . VAL A 1 115 ? -7.758 -2.930 21.306 1.00 96.19 115 VAL A CA 1
ATOM 842 C C . VAL A 1 115 ? -8.269 -4.303 21.721 1.00 96.19 115 VAL A C 1
ATOM 844 O O . VAL A 1 115 ? -7.699 -4.943 22.599 1.00 96.19 115 VAL A O 1
ATOM 847 N N . THR A 1 116 ? -9.336 -4.755 21.070 1.00 97.19 116 THR A N 1
ATOM 848 C CA . THR A 1 116 ? -9.961 -6.064 21.303 1.00 97.19 116 THR A CA 1
ATOM 849 C C . THR A 1 116 ? -9.769 -7.024 20.138 1.00 97.19 116 THR A C 1
ATOM 851 O O . THR A 1 116 ? -9.985 -8.222 20.288 1.00 97.19 116 THR A O 1
ATOM 854 N N . GLY A 1 117 ? -9.317 -6.532 18.983 1.00 97.50 117 GLY A N 1
ATOM 855 C CA . GLY A 1 117 ? -9.006 -7.380 17.844 1.00 97.50 117 GLY A CA 1
ATOM 856 C C . GLY A 1 117 ? -8.256 -6.648 16.743 1.00 97.50 117 GLY A C 1
ATOM 857 O O . GLY A 1 117 ? -8.300 -5.422 16.631 1.00 97.50 117 GLY A O 1
ATOM 858 N N . ILE A 1 118 ? -7.573 -7.426 15.909 1.00 97.56 118 ILE A N 1
ATOM 859 C CA . ILE A 1 118 ? -6.944 -6.948 14.680 1.00 97.56 118 ILE A CA 1
ATOM 860 C C . ILE A 1 118 ? -7.333 -7.912 13.567 1.00 97.56 118 ILE A C 1
ATOM 862 O O . ILE A 1 118 ? -7.032 -9.101 13.647 1.00 97.56 118 ILE A O 1
ATOM 866 N N . THR A 1 119 ? -7.974 -7.401 12.522 1.00 98.00 119 THR A N 1
ATOM 867 C CA . THR A 1 119 ? -8.313 -8.185 11.330 1.00 98.00 119 THR A CA 1
ATOM 868 C C . THR A 1 119 ? -7.463 -7.740 10.148 1.00 98.00 119 THR A C 1
ATOM 870 O O . THR A 1 119 ? -6.990 -6.602 10.095 1.00 98.00 119 THR A O 1
ATOM 873 N N . LYS A 1 120 ? -7.226 -8.656 9.206 1.00 97.88 120 LYS A N 1
ATOM 874 C CA . LYS A 1 120 ? -6.572 -8.360 7.930 1.00 97.88 120 LYS A CA 1
ATOM 875 C C . LYS A 1 120 ? -7.406 -8.934 6.799 1.00 97.88 120 LYS A C 1
ATOM 877 O O . LYS A 1 120 ? -7.817 -10.087 6.875 1.00 97.88 120 LYS A O 1
ATOM 882 N N . ALA A 1 121 ? -7.610 -8.139 5.763 1.00 97.69 121 ALA A N 1
ATOM 883 C CA . ALA A 1 121 ? -8.238 -8.558 4.523 1.00 97.69 121 ALA A CA 1
ATOM 884 C C . ALA A 1 121 ? -7.300 -8.252 3.356 1.00 97.69 121 ALA A C 1
ATOM 886 O O . ALA A 1 121 ? -6.565 -7.261 3.393 1.00 97.69 121 ALA A O 1
ATOM 887 N N . VAL A 1 122 ? -7.328 -9.112 2.341 1.00 97.62 122 VAL A N 1
ATOM 888 C CA . VAL A 1 122 ? -6.604 -8.922 1.084 1.00 97.62 122 VAL A CA 1
ATOM 889 C C . VAL A 1 122 ? -7.619 -9.015 -0.047 1.00 97.62 122 VAL A C 1
ATOM 891 O O . VAL A 1 122 ? -8.387 -9.976 -0.085 1.00 97.62 122 VAL A O 1
ATOM 894 N N . SER A 1 123 ? -7.619 -8.025 -0.933 1.00 93.56 123 SER A N 1
ATOM 895 C CA . SER A 1 123 ? -8.408 -7.992 -2.171 1.00 93.56 123 SER A CA 1
ATOM 896 C C . SER A 1 123 ? -7.511 -7.749 -3.370 1.00 93.56 123 SER A C 1
ATOM 898 O O . SER A 1 123 ? -6.557 -6.952 -3.201 1.00 93.56 123 SER A O 1
#

Foldseek 3Di:
DDDDDDPPPPDDDPPPPCPVVVVVVVVVVVCVVCVPDDPVVVVVVVCVVVVHDPWDKDFDDDPNHTAKIFTADPVPRDTQKMWGFDDDPNHTQWIWMDGPPKIKIWGFDDDPNDGPDIDIDMD